Protein AF-A0A8J4DBQ2-F1 (afdb_monomer_lite)

Organism: NCBI:txid1737510

Sequence (144 aa):
MTRSYETGRLLKCLLTRQAIKTTLNYLSETNGELHYFLHNYWAENPMVMDGSTDADEWLVRLASTPWTKVQDPRRSSVVSAAAAAAVLNGEREVSPREVAERIMRLREHIAKEMTEDLSRIGSDNIDVLKRTLAKTFAETKLPE

Radius of gyration: 22.72 Å; chains: 1; bounding box: 56×44×64 Å

pLDDT: mean 83.6, std 15.28, range [46.91, 98.12]

InterPro domains:
  IPR038052 Chaperonin-like RbcX superfamily [G3DSA:1.10.1200.210] (3-142)
  IPR038052 Chaperonin-like RbcX superfamily [SSF158615] (5-136)

Foldseek 3Di:
DPPVLLVVQLLLLVLLVVLLVVLLVVCLQVPLQLNVVSVVLCVVVPADNPSPGGNVVSLVVQQPDDWDQGQDPVSGNDPDPVVVVCSVVSNDTDRSNVVSVSSVVSSVVVVVVVVVVVVCVVVVVVVVVVVVVVVVVVVPPDDD

Secondary structure (DSSP, 8-state):
--HHHHHHHHHHHHHHHHHHHHHHHHHHHH-HHHHHHHHHHHHHS---SSS---HHHHHHHHHTSPPEE---TTS----SHHHHHHHHTT--EE-HHHHHHHHHHHHHHHHHHHHHHHHTHHHHHHHHHHHHHHHHHHHT----

Structure (mmCIF, N/CA/C/O backbone):
data_AF-A0A8J4DBQ2-F1
#
_entry.id   AF-A0A8J4DBQ2-F1
#
loop_
_atom_site.group_PDB
_atom_site.id
_atom_site.type_symbol
_atom_site.label_atom_id
_atom_site.label_alt_id
_atom_site.label_comp_id
_atom_site.label_asym_id
_atom_site.label_entity_id
_atom_site.label_seq_id
_atom_site.pdbx_PDB_ins_code
_atom_site.Cartn_x
_atom_site.Cartn_y
_atom_site.Cartn_z
_atom_site.occupancy
_atom_site.B_iso_or_equiv
_atom_site.auth_seq_id
_atom_site.auth_comp_id
_atom_site.auth_asym_id
_atom_site.auth_atom_id
_atom_site.pdbx_PDB_model_num
ATOM 1 N N . MET A 1 1 ? -22.898 -13.768 4.327 1.00 46.91 1 MET A N 1
ATOM 2 C CA . MET A 1 1 ? -21.527 -14.300 4.502 1.00 46.91 1 MET A CA 1
ATOM 3 C C . MET A 1 1 ? -20.518 -13.387 3.781 1.00 46.91 1 MET A C 1
ATOM 5 O O . MET A 1 1 ? -19.759 -13.857 2.954 1.00 46.91 1 MET A O 1
ATOM 9 N N . THR A 1 2 ? -20.538 -12.067 4.044 1.00 55.47 2 THR A N 1
ATOM 10 C CA . THR A 1 2 ? -20.035 -11.056 3.074 1.00 55.47 2 THR A CA 1
ATOM 11 C C . THR A 1 2 ? -19.182 -9.917 3.666 1.00 55.47 2 THR A C 1
ATOM 13 O O . THR A 1 2 ? -18.246 -9.484 3.008 1.00 55.47 2 THR A O 1
ATOM 16 N N . ARG A 1 3 ? -19.400 -9.475 4.919 1.00 54.12 3 ARG A N 1
ATOM 17 C CA . ARG A 1 3 ? -18.660 -8.326 5.505 1.00 54.12 3 ARG A CA 1
ATOM 18 C C . ARG A 1 3 ? -17.160 -8.564 5.730 1.00 54.12 3 ARG A C 1
ATOM 20 O O . ARG A 1 3 ? -16.362 -7.673 5.488 1.00 54.12 3 ARG A O 1
ATOM 27 N N . SER A 1 4 ? -16.762 -9.761 6.171 1.00 61.81 4 SER A N 1
ATOM 28 C CA . SER A 1 4 ? -15.349 -10.058 6.473 1.00 61.81 4 SER A CA 1
ATOM 29 C C . SER A 1 4 ? -14.456 -10.030 5.223 1.00 61.81 4 SER A C 1
ATOM 31 O O . SER A 1 4 ? -13.292 -9.644 5.311 1.00 61.81 4 SER A O 1
ATOM 33 N N . TYR A 1 5 ? -15.013 -10.374 4.057 1.00 70.31 5 TYR A N 1
ATOM 34 C CA . TYR A 1 5 ? -14.280 -10.393 2.791 1.00 70.31 5 TYR A CA 1
ATOM 35 C C . TYR A 1 5 ? -14.049 -8.979 2.239 1.00 70.31 5 TYR A C 1
ATOM 37 O O . TYR A 1 5 ? -12.962 -8.663 1.760 1.00 70.31 5 TYR A O 1
ATOM 45 N N . GLU A 1 6 ? -15.047 -8.104 2.380 1.00 81.69 6 GLU A N 1
ATOM 46 C CA . GLU A 1 6 ? -14.966 -6.692 1.994 1.00 81.69 6 GLU A CA 1
ATOM 47 C C . GLU A 1 6 ? -13.962 -5.926 2.865 1.00 81.69 6 GLU A C 1
ATOM 49 O O . GLU A 1 6 ? -13.078 -5.246 2.343 1.00 81.69 6 GLU A O 1
ATOM 54 N N . THR A 1 7 ? -14.010 -6.118 4.190 1.00 86.56 7 THR A N 1
ATOM 55 C CA . THR A 1 7 ? -13.019 -5.538 5.110 1.00 86.56 7 THR A CA 1
ATOM 56 C C . THR A 1 7 ? -11.607 -6.024 4.794 1.00 86.56 7 THR A C 1
ATOM 58 O O . THR A 1 7 ? -10.685 -5.214 4.742 1.00 86.56 7 THR A O 1
ATOM 61 N N . GLY A 1 8 ? -11.422 -7.324 4.533 1.00 87.38 8 GLY A N 1
ATOM 62 C CA . GLY A 1 8 ? -10.116 -7.875 4.166 1.00 87.38 8 GLY A CA 1
ATOM 63 C C . GLY A 1 8 ? -9.559 -7.273 2.873 1.00 87.38 8 GLY A C 1
ATOM 64 O O . GLY A 1 8 ? -8.371 -6.958 2.797 1.00 87.38 8 GLY A O 1
ATOM 65 N N . ARG A 1 9 ? -10.416 -7.049 1.872 1.00 87.31 9 ARG A N 1
ATOM 66 C CA . ARG A 1 9 ? -10.027 -6.404 0.612 1.00 87.31 9 ARG A CA 1
ATOM 67 C C . ARG A 1 9 ? -9.631 -4.944 0.818 1.00 87.31 9 ARG A C 1
ATOM 69 O O . ARG A 1 9 ? -8.549 -4.548 0.391 1.00 87.31 9 ARG A O 1
ATOM 76 N N . LEU A 1 10 ? -10.448 -4.173 1.538 1.00 90.50 10 LEU A N 1
ATOM 77 C CA . LEU A 1 10 ? -10.131 -2.785 1.891 1.00 90.50 10 LEU A CA 1
ATOM 78 C C . LEU A 1 10 ? -8.808 -2.688 2.654 1.00 90.50 10 LEU A C 1
ATOM 80 O O . LEU A 1 10 ? -7.989 -1.820 2.358 1.00 90.50 10 LEU A O 1
ATOM 84 N N . LEU A 1 11 ? -8.561 -3.612 3.584 1.00 91.38 11 LEU A N 1
ATOM 85 C CA . LEU A 1 11 ? -7.322 -3.655 4.351 1.00 91.38 11 LEU A CA 1
ATOM 86 C C . LEU A 1 11 ? -6.104 -3.889 3.452 1.00 91.38 11 LEU A C 1
ATOM 88 O O . LEU A 1 11 ? -5.116 -3.162 3.549 1.00 91.38 11 LEU A O 1
ATOM 92 N N . LYS A 1 12 ? -6.184 -4.850 2.525 1.00 92.19 12 LYS A N 1
ATOM 93 C CA . LYS A 1 12 ? -5.122 -5.086 1.535 1.00 92.19 12 LYS A CA 1
ATOM 94 C C . LYS A 1 12 ? -4.865 -3.854 0.665 1.00 92.19 12 LYS A C 1
ATOM 96 O O . LYS A 1 12 ? -3.702 -3.538 0.403 1.00 92.19 12 LYS A O 1
ATOM 101 N N . CYS A 1 13 ? -5.912 -3.140 0.249 1.00 93.69 13 CYS A N 1
ATOM 102 C CA . CYS A 1 13 ? -5.775 -1.896 -0.509 1.00 93.69 13 CYS A CA 1
ATOM 103 C C . CYS A 1 13 ? -5.103 -0.790 0.315 1.00 93.69 13 CYS A C 1
ATOM 105 O O . CYS A 1 13 ? -4.181 -0.145 -0.186 1.00 93.69 13 CYS A O 1
ATOM 107 N N . LEU A 1 14 ? -5.494 -0.603 1.581 1.00 93.69 14 LEU A N 1
ATOM 108 C CA . LEU A 1 14 ? -4.863 0.366 2.488 1.00 93.69 14 LEU A CA 1
ATOM 109 C C . LEU A 1 14 ? -3.366 0.086 2.648 1.00 93.69 14 LEU A C 1
ATOM 111 O O . LEU A 1 14 ? -2.542 0.970 2.409 1.00 93.69 14 LEU A O 1
ATOM 115 N N . LEU A 1 15 ? -3.021 -1.156 2.991 1.00 95.50 15 LEU A N 1
ATOM 116 C CA . LEU A 1 15 ? -1.641 -1.593 3.200 1.00 95.50 15 LEU A CA 1
ATOM 117 C C . LEU A 1 15 ? -0.794 -1.424 1.939 1.00 95.50 15 LEU A C 1
ATOM 119 O O . LEU A 1 15 ? 0.317 -0.901 1.996 1.00 95.50 15 LEU A O 1
ATOM 123 N N . THR A 1 16 ? -1.331 -1.821 0.785 1.00 96.25 16 THR A N 1
ATOM 124 C CA . THR A 1 16 ? -0.615 -1.720 -0.491 1.00 96.25 16 THR A CA 1
ATOM 125 C C . THR A 1 16 ? -0.425 -0.259 -0.899 1.00 96.25 16 THR A C 1
ATOM 127 O O . THR A 1 16 ? 0.674 0.119 -1.293 1.00 96.25 16 THR A O 1
ATOM 130 N N . ARG A 1 17 ? -1.434 0.607 -0.725 1.00 95.31 17 ARG A N 1
ATOM 131 C CA . ARG A 1 17 ? -1.289 2.055 -0.967 1.00 95.31 17 ARG A CA 1
ATOM 132 C C . ARG A 1 17 ? -0.240 2.685 -0.061 1.00 95.31 17 ARG A C 1
ATOM 134 O O . ARG A 1 17 ? 0.540 3.510 -0.535 1.00 95.31 17 ARG A O 1
ATOM 141 N N . GLN A 1 18 ? -0.205 2.314 1.217 1.00 96.12 18 GLN A N 1
ATOM 142 C CA . GLN A 1 18 ? 0.812 2.820 2.135 1.00 96.12 18 GLN A CA 1
ATOM 143 C C . GLN A 1 18 ? 2.209 2.339 1.726 1.00 96.12 18 GLN A C 1
ATOM 145 O O . GLN A 1 18 ? 3.128 3.150 1.634 1.00 96.12 18 GLN A O 1
ATOM 150 N N . ALA A 1 19 ? 2.354 1.062 1.367 1.00 97.56 19 ALA A N 1
ATOM 151 C CA . ALA A 1 19 ? 3.607 0.511 0.862 1.00 97.56 19 ALA A CA 1
ATOM 152 C C . ALA A 1 19 ? 4.089 1.213 -0.419 1.00 97.56 19 ALA A C 1
ATOM 154 O O . ALA A 1 19 ? 5.280 1.498 -0.536 1.00 97.56 19 ALA A O 1
ATOM 155 N N . ILE A 1 20 ? 3.192 1.557 -1.353 1.00 96.25 20 ILE A N 1
ATOM 156 C CA . ILE A 1 20 ? 3.547 2.315 -2.565 1.00 96.25 20 ILE A CA 1
ATOM 157 C C . ILE A 1 20 ? 4.083 3.704 -2.196 1.00 96.25 20 ILE A C 1
ATOM 159 O O . ILE A 1 20 ? 5.129 4.100 -2.705 1.00 96.25 20 ILE A O 1
ATOM 163 N N . LYS A 1 21 ? 3.418 4.434 -1.290 1.00 95.75 21 LYS A N 1
ATOM 164 C CA . LYS A 1 21 ? 3.883 5.762 -0.841 1.00 95.75 21 LYS A CA 1
ATOM 165 C C . LYS A 1 21 ? 5.266 5.699 -0.202 1.00 95.75 21 LYS A C 1
ATOM 167 O O . LYS A 1 21 ? 6.136 6.488 -0.561 1.00 95.75 21 LYS A O 1
ATOM 172 N N . THR A 1 22 ? 5.476 4.747 0.704 1.00 96.00 22 THR A N 1
ATOM 173 C CA . THR A 1 22 ? 6.779 4.533 1.345 1.00 96.00 22 THR A CA 1
ATOM 174 C C . THR A 1 22 ? 7.844 4.176 0.309 1.00 96.00 22 THR A C 1
ATOM 176 O O . THR A 1 22 ? 8.942 4.729 0.339 1.00 96.00 22 THR A O 1
ATOM 179 N N . THR A 1 23 ? 7.505 3.314 -0.655 1.00 95.25 23 THR A N 1
ATOM 180 C CA . THR A 1 23 ? 8.397 2.952 -1.767 1.00 95.25 23 THR A CA 1
ATOM 181 C C . THR A 1 23 ? 8.776 4.181 -2.589 1.00 95.25 23 THR A C 1
ATOM 183 O O . THR A 1 23 ? 9.955 4.400 -2.841 1.00 95.25 23 THR A O 1
ATOM 186 N N . LEU A 1 24 ? 7.809 5.021 -2.968 1.00 93.88 24 LEU A N 1
ATOM 187 C CA . LEU A 1 24 ? 8.069 6.249 -3.722 1.00 93.88 24 LEU A CA 1
ATOM 188 C C . LEU A 1 24 ? 8.989 7.209 -2.971 1.00 93.88 24 LEU A C 1
ATOM 190 O O . LEU A 1 24 ? 9.907 7.740 -3.592 1.00 93.88 24 LEU A O 1
ATOM 194 N N . ASN A 1 25 ? 8.781 7.398 -1.667 1.00 93.44 25 ASN A N 1
ATOM 195 C CA . ASN A 1 25 ? 9.634 8.256 -0.843 1.00 93.44 25 ASN A CA 1
ATOM 196 C C . ASN A 1 25 ? 11.080 7.735 -0.772 1.00 93.44 25 ASN A C 1
ATOM 198 O O . ASN A 1 25 ? 12.035 8.488 -0.927 1.00 93.44 25 ASN A O 1
ATOM 202 N N . TYR A 1 26 ? 11.257 6.424 -0.607 1.00 91.12 26 TYR A N 1
ATOM 203 C CA . TYR A 1 26 ? 12.590 5.822 -0.623 1.00 91.12 26 TYR A CA 1
ATOM 204 C C . TYR A 1 26 ? 13.259 5.932 -2.003 1.00 91.12 26 TYR A C 1
ATOM 206 O O . TYR A 1 26 ? 14.448 6.238 -2.119 1.00 91.12 26 TYR A O 1
ATOM 214 N N . LEU A 1 27 ? 12.498 5.704 -3.077 1.00 88.31 27 LEU A N 1
ATOM 215 C CA . LEU A 1 27 ? 13.011 5.784 -4.442 1.00 88.31 27 LEU A CA 1
ATOM 216 C C . LEU A 1 27 ? 13.343 7.221 -4.858 1.00 88.31 27 LEU A C 1
ATOM 218 O O . LEU A 1 27 ? 14.267 7.395 -5.646 1.00 88.31 27 LEU A O 1
ATOM 222 N N . SER A 1 28 ? 12.671 8.251 -4.327 1.00 86.94 28 SER A N 1
ATOM 223 C CA . SER A 1 28 ? 13.031 9.640 -4.655 1.00 86.94 28 SER A CA 1
ATOM 224 C C . SER A 1 28 ? 14.453 10.008 -4.239 1.00 86.94 28 SER A C 1
ATOM 226 O O . SER A 1 28 ? 15.045 10.884 -4.861 1.00 86.94 28 SER A O 1
ATOM 228 N N . GLU A 1 29 ? 15.010 9.325 -3.238 1.00 83.25 29 GLU A N 1
ATOM 229 C CA . GLU A 1 29 ? 16.380 9.548 -2.767 1.00 83.25 29 GLU A CA 1
ATOM 230 C C . GLU A 1 29 ? 17.384 8.562 -3.380 1.00 83.25 29 GLU A C 1
ATOM 232 O O . GLU A 1 29 ? 18.549 8.901 -3.574 1.00 83.25 29 GLU A O 1
ATOM 237 N N . THR A 1 30 ? 16.949 7.339 -3.698 1.00 83.81 30 THR A N 1
ATOM 238 C CA . THR A 1 30 ? 17.858 6.241 -4.077 1.00 83.81 30 THR A CA 1
ATOM 239 C C . THR A 1 30 ? 17.865 5.905 -5.565 1.00 83.81 30 THR A C 1
ATOM 241 O O . THR A 1 30 ? 18.899 5.492 -6.091 1.00 83.81 30 THR A O 1
ATOM 244 N N . ASN A 1 31 ? 16.735 6.058 -6.259 1.00 83.00 31 ASN A N 1
ATOM 245 C CA . ASN A 1 31 ? 16.607 5.756 -7.682 1.00 83.00 31 ASN A CA 1
ATOM 246 C C . ASN A 1 31 ? 15.445 6.549 -8.308 1.00 83.00 31 ASN A C 1
ATOM 248 O O . ASN A 1 31 ? 14.289 6.111 -8.317 1.00 83.00 31 ASN A O 1
ATOM 252 N N . GLY A 1 32 ? 15.774 7.714 -8.870 1.00 82.38 32 GLY A N 1
ATOM 253 C CA . GLY A 1 32 ? 14.794 8.621 -9.463 1.00 82.38 32 GLY A CA 1
ATOM 254 C C . GLY A 1 32 ? 14.093 8.077 -10.715 1.00 82.38 32 GLY A C 1
ATOM 255 O O . GLY A 1 32 ? 12.961 8.477 -10.983 1.00 82.38 32 GLY A O 1
ATOM 256 N N . GLU A 1 33 ? 14.699 7.130 -11.438 1.00 83.62 33 GLU A N 1
ATOM 257 C CA . GLU A 1 33 ? 14.087 6.475 -12.605 1.00 83.62 33 GLU A CA 1
ATOM 258 C C . GLU A 1 33 ? 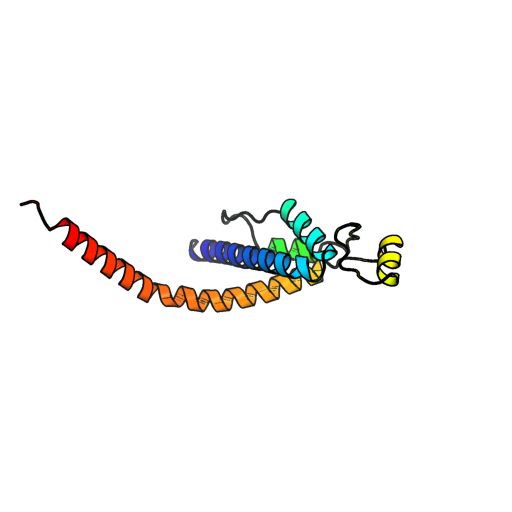12.973 5.512 -12.177 1.00 83.62 33 GLU A C 1
ATOM 260 O O . GLU A 1 33 ? 11.854 5.589 -12.688 1.00 83.62 33 GLU A O 1
ATOM 265 N N . LEU A 1 34 ? 13.243 4.656 -11.181 1.00 86.75 34 LEU A N 1
ATOM 266 C CA . LEU A 1 34 ? 12.226 3.781 -10.585 1.00 86.75 34 LEU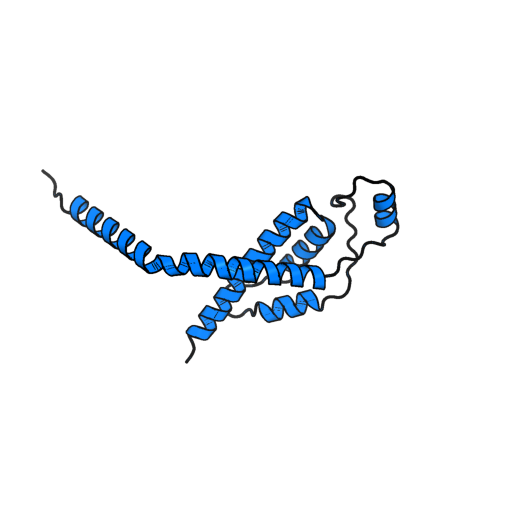 A CA 1
ATOM 267 C C . LEU A 1 34 ? 11.116 4.594 -9.915 1.00 86.75 34 LEU A C 1
ATOM 269 O O . LEU A 1 34 ? 9.943 4.233 -10.021 1.00 86.75 34 LEU A O 1
ATOM 273 N N . HIS A 1 35 ? 11.475 5.693 -9.244 1.00 89.31 35 HIS A N 1
ATOM 274 C CA . HIS A 1 35 ? 10.502 6.622 -8.674 1.00 89.31 35 HIS A CA 1
ATOM 275 C C . HIS A 1 35 ? 9.579 7.183 -9.759 1.00 89.31 35 HIS A C 1
ATOM 277 O O . HIS A 1 35 ? 8.361 7.129 -9.609 1.00 89.31 35 HIS A O 1
ATOM 283 N N . TYR A 1 36 ? 10.149 7.697 -10.852 1.00 87.56 36 TYR A N 1
ATOM 284 C CA . TYR A 1 36 ? 9.387 8.270 -11.958 1.00 87.56 36 TYR A CA 1
ATOM 285 C C . TYR A 1 36 ? 8.460 7.235 -12.604 1.00 87.56 36 TYR A C 1
ATOM 287 O O . TYR A 1 36 ? 7.271 7.503 -12.778 1.00 87.56 36 TYR A O 1
ATOM 295 N N . PHE A 1 37 ? 8.973 6.030 -12.877 1.00 91.19 37 PHE A N 1
ATOM 296 C CA . PHE A 1 37 ? 8.175 4.917 -13.390 1.00 91.19 37 PHE A CA 1
ATOM 297 C C . PHE A 1 37 ? 6.983 4.602 -12.482 1.00 91.19 37 PHE A C 1
ATOM 299 O O . PHE A 1 37 ? 5.840 4.628 -12.935 1.00 91.19 37 PHE A O 1
ATOM 306 N N . LEU A 1 38 ? 7.235 4.335 -11.196 1.00 93.31 38 LEU A N 1
ATOM 307 C CA . LEU A 1 38 ? 6.184 3.943 -10.257 1.00 93.31 38 LEU A CA 1
ATOM 308 C C . LEU A 1 38 ? 5.164 5.069 -10.050 1.00 93.31 38 LEU A C 1
ATOM 310 O O . LEU A 1 38 ? 3.968 4.801 -9.940 1.00 93.31 38 LEU A O 1
ATOM 314 N N . HIS A 1 39 ? 5.623 6.320 -10.007 1.00 92.75 39 HIS A N 1
ATOM 315 C CA . HIS A 1 39 ? 4.758 7.485 -9.856 1.00 92.75 39 HIS A CA 1
ATOM 316 C C . HIS A 1 39 ? 3.776 7.596 -11.027 1.00 92.75 39 HIS A C 1
ATOM 318 O O . HIS A 1 39 ? 2.570 7.719 -10.809 1.00 92.75 39 HIS A O 1
ATOM 324 N N . ASN A 1 40 ? 4.275 7.497 -12.262 1.00 92.19 40 ASN A N 1
ATOM 325 C CA . ASN A 1 40 ? 3.433 7.567 -13.455 1.00 92.19 40 ASN A CA 1
ATOM 326 C C . ASN A 1 40 ? 2.509 6.354 -13.563 1.00 92.19 40 ASN A C 1
ATOM 328 O O . ASN A 1 40 ? 1.313 6.520 -13.788 1.00 92.19 40 ASN A O 1
ATOM 332 N N . TYR A 1 41 ? 3.028 5.152 -13.300 1.00 94.12 41 TYR A N 1
ATOM 333 C CA . TYR A 1 41 ? 2.221 3.935 -13.305 1.00 94.12 41 TYR A CA 1
ATOM 334 C C . TYR A 1 41 ? 1.045 4.0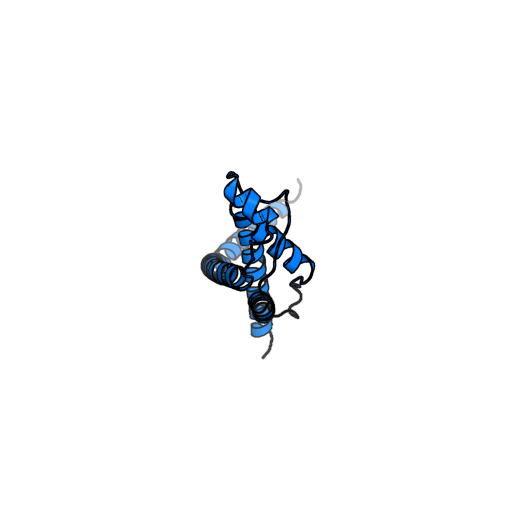33 -12.330 1.00 94.12 41 TYR A C 1
ATOM 336 O O . TYR A 1 41 ? -0.075 3.651 -12.669 1.00 94.12 41 TYR A O 1
ATOM 344 N N . TRP A 1 42 ? 1.271 4.565 -11.124 1.00 93.81 42 TRP A N 1
ATOM 345 C CA . TRP A 1 42 ? 0.205 4.756 -10.142 1.00 93.81 42 TRP A CA 1
ATOM 346 C C . TRP A 1 42 ? -0.791 5.843 -10.570 1.00 93.81 42 TRP A C 1
ATOM 348 O O . TRP A 1 42 ? -1.995 5.667 -10.384 1.00 93.81 42 TRP A O 1
ATOM 358 N N . ALA A 1 43 ? -0.329 6.938 -11.174 1.00 92.75 43 ALA A N 1
ATOM 359 C CA . ALA A 1 43 ? -1.224 7.969 -11.697 1.00 92.75 43 ALA A CA 1
ATOM 360 C C . ALA A 1 43 ? -2.161 7.424 -12.794 1.00 92.75 43 ALA A C 1
ATOM 362 O O . ALA A 1 43 ? -3.349 7.743 -12.798 1.00 92.75 43 ALA A O 1
ATOM 363 N N . GLU A 1 44 ? -1.645 6.570 -13.681 1.00 93.44 44 GLU A N 1
ATOM 364 C CA . GLU A 1 44 ? -2.410 5.930 -14.761 1.00 93.44 44 GLU A CA 1
ATOM 365 C C . GLU A 1 44 ? -3.300 4.781 -14.265 1.00 93.44 44 GLU A C 1
ATOM 367 O O . GLU A 1 44 ? -4.382 4.547 -14.800 1.00 93.44 44 GLU A O 1
ATOM 372 N N . ASN A 1 45 ? -2.866 4.074 -13.219 1.00 93.00 45 ASN A N 1
ATOM 373 C CA . ASN A 1 45 ? -3.559 2.923 -12.648 1.00 93.00 45 ASN A CA 1
ATOM 374 C C . ASN A 1 45 ? -3.868 3.173 -11.162 1.00 93.00 45 ASN A C 1
ATOM 376 O O . ASN A 1 45 ? -3.262 2.541 -10.288 1.00 93.00 45 ASN A O 1
ATOM 380 N N . PRO A 1 46 ? -4.796 4.085 -10.821 1.00 89.94 46 PRO A N 1
ATOM 381 C CA . PRO A 1 46 ? -5.098 4.388 -9.431 1.00 89.94 46 PRO A CA 1
ATOM 382 C C . PRO A 1 46 ? -5.801 3.212 -8.742 1.00 89.94 46 PRO A C 1
ATOM 384 O O . PRO A 1 46 ? -6.736 2.615 -9.267 1.00 89.94 46 PRO A O 1
ATOM 387 N N . MET A 1 47 ? -5.377 2.907 -7.515 1.00 88.31 47 MET A N 1
ATOM 388 C CA . MET A 1 47 ? -6.061 1.946 -6.649 1.00 88.31 47 MET A CA 1
ATOM 389 C C . MET A 1 47 ? -7.159 2.660 -5.851 1.00 88.31 47 MET A C 1
ATOM 391 O O . MET A 1 47 ? -6.845 3.433 -4.941 1.00 88.31 47 MET A O 1
ATOM 395 N N . VAL A 1 48 ? -8.432 2.436 -6.178 1.00 85.00 48 VAL A N 1
ATOM 396 C CA . VAL A 1 48 ? -9.576 3.095 -5.520 1.00 85.00 48 VAL A CA 1
ATOM 397 C C . VAL A 1 48 ? -9.905 2.398 -4.189 1.00 85.00 48 VAL A C 1
ATOM 399 O O . VAL A 1 48 ? -9.747 1.190 -4.053 1.00 85.00 48 VAL A O 1
ATOM 402 N N . MET A 1 49 ? -10.316 3.171 -3.175 1.00 81.94 49 MET A N 1
ATOM 403 C CA . MET A 1 49 ? -10.638 2.684 -1.818 1.00 81.94 49 MET A CA 1
ATOM 404 C C . MET A 1 49 ? -12.145 2.501 -1.605 1.00 81.94 49 MET A C 1
ATOM 406 O O . MET A 1 49 ? -12.691 2.905 -0.584 1.00 81.94 49 MET A O 1
ATOM 410 N N . ASP A 1 50 ? -12.827 1.934 -2.587 1.00 80.69 50 ASP A N 1
ATOM 411 C CA . ASP A 1 50 ? -14.277 1.704 -2.589 1.00 80.69 50 ASP A CA 1
ATOM 412 C C . ASP A 1 50 ? -14.646 0.224 -2.373 1.00 80.69 50 ASP A C 1
ATOM 414 O O . ASP A 1 50 ? -15.818 -0.133 -2.392 1.00 80.69 50 ASP A O 1
ATOM 418 N N . GLY A 1 51 ? -13.648 -0.650 -2.198 1.00 71.75 51 GLY A N 1
ATOM 419 C CA . GLY A 1 51 ? -13.834 -2.099 -2.067 1.00 71.75 51 GLY A CA 1
ATOM 420 C C . GLY A 1 51 ? -14.045 -2.830 -3.400 1.00 71.75 51 GLY A C 1
ATOM 421 O O . GLY A 1 51 ? -14.073 -4.065 -3.416 1.00 71.75 51 GLY A O 1
ATOM 422 N N . SER A 1 52 ? -14.134 -2.110 -4.524 1.00 77.00 52 SER A N 1
ATOM 423 C CA . SER A 1 52 ? -14.232 -2.709 -5.860 1.00 77.00 52 SER A CA 1
ATOM 424 C C . SER A 1 52 ? -12.868 -3.176 -6.373 1.00 77.00 52 SER A C 1
ATOM 426 O O . SER A 1 52 ? -12.778 -4.189 -7.064 1.00 77.00 52 SER A O 1
ATOM 428 N N . THR A 1 53 ? -11.801 -2.477 -5.978 1.00 80.62 53 THR A N 1
ATOM 429 C CA . THR A 1 53 ? -10.435 -2.749 -6.438 1.00 80.62 53 THR A CA 1
ATOM 430 C C . THR A 1 53 ? -9.793 -3.912 -5.678 1.00 80.62 53 THR A C 1
ATOM 432 O O . THR A 1 53 ? -9.832 -3.957 -4.448 1.00 80.62 53 THR A O 1
ATOM 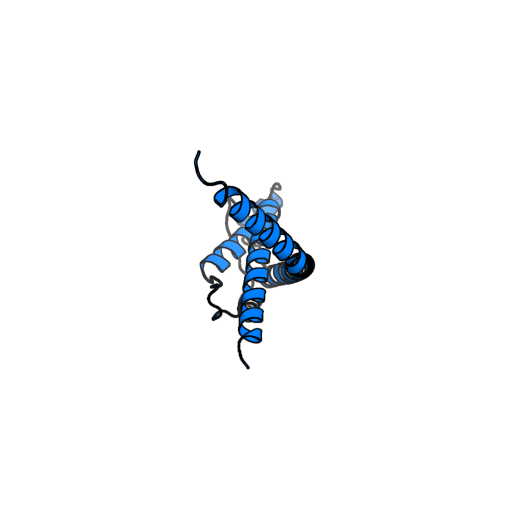435 N N . ASP A 1 54 ? -9.141 -4.826 -6.400 1.00 89.44 54 ASP A N 1
ATOM 436 C CA . ASP A 1 54 ? -8.291 -5.866 -5.818 1.00 89.44 54 ASP A CA 1
ATOM 437 C C . ASP A 1 54 ? -6.811 -5.444 -5.861 1.00 89.44 54 ASP A C 1
ATOM 439 O O . ASP A 1 54 ? -6.217 -5.233 -6.923 1.00 89.44 54 ASP A O 1
ATOM 443 N N . ALA A 1 55 ? -6.207 -5.290 -4.680 1.00 93.00 55 ALA A N 1
ATOM 444 C CA . ALA A 1 55 ? -4.806 -4.901 -4.547 1.00 93.00 55 ALA A CA 1
ATOM 445 C C . ALA A 1 55 ? -3.836 -5.970 -5.072 1.00 93.00 55 ALA A C 1
ATOM 447 O O . ALA A 1 55 ? -2.767 -5.621 -5.579 1.00 93.00 55 ALA A O 1
ATOM 448 N N . ASP A 1 56 ? -4.188 -7.252 -4.959 1.00 94.75 56 ASP A N 1
ATOM 449 C CA . ASP A 1 56 ? -3.341 -8.341 -5.442 1.00 94.75 56 ASP A CA 1
ATOM 450 C C . ASP A 1 56 ? -3.341 -8.358 -6.978 1.00 94.75 56 ASP A C 1
ATOM 452 O O . ASP A 1 56 ? -2.278 -8.449 -7.591 1.00 94.75 56 ASP A O 1
ATOM 456 N N . GLU A 1 57 ? -4.499 -8.145 -7.609 1.00 94.31 57 GLU A N 1
ATOM 457 C CA . GLU A 1 57 ? -4.601 -8.004 -9.068 1.00 94.31 57 GLU A CA 1
ATOM 458 C C . GLU A 1 57 ? -3.825 -6.782 -9.584 1.00 94.31 57 GLU A C 1
ATOM 460 O O . GLU A 1 57 ? -3.140 -6.852 -10.608 1.00 94.31 57 GLU A O 1
ATOM 465 N N . TRP A 1 58 ? -3.867 -5.660 -8.861 1.00 95.06 58 TRP A N 1
ATOM 466 C CA . TRP A 1 58 ? -3.059 -4.485 -9.195 1.00 95.06 58 TRP A CA 1
ATOM 467 C C . TRP A 1 58 ? -1.555 -4.797 -9.183 1.00 95.06 58 TRP A C 1
ATOM 469 O O . TRP A 1 58 ? -0.843 -4.426 -10.115 1.00 95.06 58 TRP A O 1
ATOM 479 N N . LEU A 1 59 ? -1.072 -5.529 -8.174 1.00 96.56 59 LEU A N 1
ATOM 480 C CA . LEU A 1 59 ? 0.334 -5.937 -8.091 1.00 96.56 59 LEU A CA 1
ATOM 481 C C . LEU A 1 59 ? 0.721 -6.934 -9.184 1.00 96.56 59 LEU A C 1
ATOM 483 O O . LEU A 1 59 ? 1.826 -6.840 -9.715 1.00 96.56 59 LEU A O 1
ATOM 487 N N . VAL A 1 60 ? -0.177 -7.852 -9.553 1.00 96.62 60 VAL A N 1
ATOM 488 C CA . VAL A 1 60 ? 0.034 -8.761 -10.689 1.00 96.62 60 VAL A CA 1
ATOM 489 C C . VAL A 1 60 ? 0.194 -7.966 -11.984 1.00 96.62 60 VAL A C 1
ATOM 491 O O . VAL A 1 60 ? 1.132 -8.230 -12.738 1.00 96.62 60 VAL A O 1
ATOM 494 N N . ARG A 1 61 ? -0.655 -6.960 -12.230 1.00 96.25 61 ARG A N 1
ATOM 495 C CA . ARG A 1 61 ? -0.533 -6.081 -13.407 1.00 96.25 61 ARG A CA 1
ATOM 496 C C . ARG A 1 61 ? 0.782 -5.300 -13.409 1.00 96.25 61 ARG A C 1
ATOM 498 O O . ARG A 1 61 ? 1.453 -5.262 -14.441 1.00 96.25 61 ARG A O 1
ATOM 505 N N . LEU A 1 62 ? 1.194 -4.754 -12.264 1.00 95.50 62 LEU A N 1
ATOM 506 C CA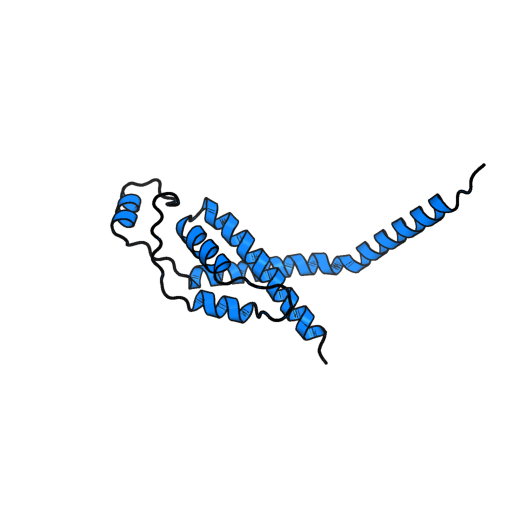 . LEU A 1 62 ? 2.488 -4.079 -12.132 1.00 95.50 62 LEU A CA 1
ATOM 507 C C . LEU A 1 62 ? 3.644 -5.041 -12.445 1.00 95.50 62 LEU A C 1
ATOM 509 O O . LEU A 1 62 ? 4.466 -4.754 -13.308 1.00 95.50 62 LEU A O 1
ATOM 513 N N . ALA A 1 63 ? 3.684 -6.211 -11.803 1.00 95.31 63 ALA A N 1
ATOM 514 C CA . ALA A 1 63 ? 4.766 -7.187 -11.956 1.00 95.31 63 ALA A CA 1
ATOM 515 C C . ALA A 1 63 ? 4.837 -7.834 -13.351 1.00 95.31 63 ALA A C 1
ATOM 517 O O . ALA A 1 63 ? 5.887 -8.355 -13.738 1.00 95.31 63 ALA A O 1
ATOM 518 N N . SER A 1 64 ? 3.719 -7.826 -14.080 1.00 94.94 64 SER A N 1
ATOM 519 C CA . SER A 1 64 ? 3.606 -8.341 -15.450 1.00 94.94 64 SER A CA 1
ATOM 520 C C . SER A 1 64 ? 3.926 -7.289 -16.511 1.00 94.94 64 SER A C 1
ATOM 522 O O . SER A 1 64 ? 3.982 -7.619 -17.695 1.00 94.94 64 SER A O 1
ATOM 524 N N . THR A 1 65 ? 4.133 -6.031 -16.112 1.00 92.81 65 THR A N 1
ATOM 525 C CA . THR A 1 65 ? 4.532 -4.975 -17.043 1.00 92.81 65 THR A CA 1
ATOM 526 C C . THR A 1 65 ? 5.931 -5.295 -17.593 1.00 92.81 65 THR A C 1
ATOM 528 O O . THR A 1 65 ? 6.822 -5.646 -16.811 1.00 92.81 65 THR A O 1
ATOM 531 N N . PRO A 1 66 ? 6.147 -5.210 -18.920 1.00 89.38 66 PRO A N 1
ATOM 532 C CA . PRO A 1 66 ? 7.461 -5.422 -19.512 1.00 89.38 66 PRO A CA 1
ATOM 533 C C . PRO A 1 66 ? 8.507 -4.441 -18.979 1.00 89.38 66 PRO A C 1
ATOM 535 O O . PRO A 1 66 ? 8.189 -3.369 -18.458 1.00 89.38 66 PRO A O 1
ATOM 538 N N . TRP A 1 67 ? 9.774 -4.796 -19.171 1.00 85.50 67 TRP A N 1
ATOM 539 C CA . TRP A 1 67 ? 10.891 -3.894 -18.921 1.00 85.50 67 TRP A CA 1
ATOM 540 C C . TRP A 1 67 ? 10.653 -2.566 -19.633 1.00 85.50 67 TRP A C 1
ATOM 542 O O . TRP A 1 67 ? 10.339 -2.530 -20.824 1.00 85.50 67 TRP A O 1
ATOM 552 N N . THR A 1 68 ? 10.739 -1.481 -18.872 1.00 80.06 68 THR A N 1
ATOM 553 C CA . THR A 1 68 ? 10.388 -0.148 -19.359 1.00 80.06 68 THR A CA 1
ATOM 554 C C . THR A 1 68 ? 11.623 0.730 -19.328 1.00 80.06 68 THR A C 1
ATOM 556 O O . THR A 1 68 ? 12.324 0.801 -18.321 1.00 80.06 68 THR A O 1
ATOM 559 N N . LYS A 1 69 ? 11.894 1.417 -20.435 1.00 77.94 69 LYS A N 1
ATOM 560 C CA . LYS A 1 69 ? 12.967 2.408 -20.501 1.00 77.94 69 LYS A CA 1
ATOM 561 C C . LYS A 1 69 ? 12.437 3.740 -19.997 1.00 77.94 69 LYS A C 1
ATOM 563 O O . LYS A 1 69 ? 11.439 4.241 -20.509 1.00 77.94 69 LYS A O 1
ATOM 568 N N . VAL A 1 70 ? 13.107 4.308 -19.001 1.00 71.31 70 VAL A N 1
ATOM 569 C CA . VAL A 1 70 ? 12.775 5.628 -18.460 1.00 71.31 70 VAL A CA 1
ATOM 570 C C . VAL A 1 70 ? 13.887 6.588 -18.842 1.00 71.31 70 VAL A C 1
ATOM 572 O O . VAL A 1 70 ? 15.017 6.448 -18.389 1.00 71.31 70 VAL A O 1
ATOM 575 N N . GLN A 1 71 ? 13.567 7.574 -19.677 1.00 64.31 71 GLN A N 1
ATOM 576 C CA . GLN A 1 71 ? 14.476 8.671 -19.996 1.00 64.31 71 GLN A CA 1
ATOM 577 C C . GLN A 1 71 ? 13.964 9.952 -19.339 1.00 64.31 71 GLN A C 1
ATOM 579 O O . GLN A 1 71 ? 13.132 10.657 -19.904 1.00 64.31 71 GLN A O 1
ATOM 584 N N . ASP A 1 72 ? 14.472 10.262 -18.145 1.00 63.81 72 ASP A N 1
ATOM 585 C CA . ASP A 1 72 ? 14.343 11.598 -17.555 1.00 63.81 72 ASP A CA 1
ATOM 586 C C . ASP A 1 72 ? 15.735 12.134 -17.165 1.00 63.81 72 ASP A C 1
ATOM 588 O O . ASP A 1 72 ? 16.284 11.753 -16.124 1.00 63.81 72 ASP A O 1
ATOM 592 N N . PRO A 1 73 ? 16.312 13.048 -17.969 1.00 55.28 73 PRO A N 1
ATOM 593 C CA . PRO A 1 73 ? 17.605 13.669 -17.689 1.00 55.28 73 PRO A CA 1
ATOM 594 C C . PRO A 1 73 ? 17.672 14.413 -16.346 1.00 55.28 73 PRO A C 1
ATOM 596 O O . PRO A 1 73 ? 18.767 14.639 -15.836 1.00 55.28 73 PRO A O 1
ATOM 599 N N . ARG A 1 74 ? 16.530 14.815 -15.765 1.00 58.62 74 ARG A N 1
ATOM 600 C CA . ARG A 1 74 ? 16.458 15.636 -14.541 1.00 58.62 74 ARG A CA 1
ATOM 601 C C . ARG A 1 74 ? 16.296 14.822 -13.259 1.00 58.62 74 ARG A C 1
ATOM 603 O O . ARG A 1 74 ? 16.447 15.378 -12.175 1.00 58.62 74 ARG A O 1
ATOM 610 N N . ARG A 1 75 ? 15.976 13.529 -13.366 1.00 58.81 75 ARG A N 1
ATOM 611 C CA . ARG A 1 75 ? 15.786 12.609 -12.225 1.00 58.81 75 ARG A CA 1
ATOM 612 C C . ARG A 1 75 ? 16.824 11.492 -12.171 1.00 58.81 75 ARG A C 1
ATOM 614 O O . ARG A 1 75 ? 16.708 10.576 -11.361 1.00 58.81 75 ARG A O 1
ATOM 621 N N . SER A 1 76 ? 17.853 11.585 -13.005 1.00 54.38 76 SER A N 1
ATOM 622 C CA . SER A 1 76 ? 19.004 10.695 -12.951 1.00 54.38 76 SER A CA 1
ATOM 623 C C . SER A 1 76 ? 19.721 10.867 -11.609 1.00 54.38 76 SER A C 1
ATOM 625 O O . SER A 1 76 ? 20.250 11.935 -11.311 1.00 54.38 76 SER A O 1
ATOM 627 N N . SER A 1 77 ? 19.753 9.817 -10.784 1.00 53.50 77 SER A N 1
ATOM 628 C CA . SER A 1 77 ? 20.450 9.809 -9.485 1.00 53.50 77 SER A CA 1
ATOM 629 C C . SER A 1 77 ? 21.977 9.697 -9.634 1.00 53.50 77 SER A C 1
ATOM 631 O O . SER A 1 77 ? 22.668 9.166 -8.763 1.00 53.50 77 SER A O 1
ATOM 633 N N . VAL A 1 78 ? 22.518 10.103 -10.782 1.00 53.12 78 VAL A N 1
ATOM 634 C CA . VAL A 1 78 ? 23.860 9.737 -11.217 1.00 53.12 78 VAL A CA 1
ATOM 635 C C . VAL A 1 78 ? 24.831 10.895 -11.030 1.00 53.12 78 VAL A C 1
ATOM 637 O O . VAL A 1 78 ? 24.704 11.944 -11.651 1.00 53.12 78 VAL A O 1
ATOM 640 N N . VAL A 1 79 ? 25.871 10.644 -10.235 1.00 51.69 79 VAL A N 1
ATOM 641 C CA . VAL A 1 79 ? 27.004 11.560 -10.018 1.00 51.69 79 VAL A CA 1
ATOM 642 C C . VAL A 1 79 ? 28.170 11.273 -10.987 1.00 51.69 79 VAL A C 1
ATOM 644 O O . VAL A 1 79 ? 29.072 12.092 -11.126 1.00 51.69 79 VAL A O 1
ATOM 647 N N . SER A 1 80 ? 28.178 10.128 -11.692 1.00 57.12 80 SER A N 1
ATOM 648 C CA . SER A 1 80 ? 29.312 9.705 -12.534 1.00 57.12 80 SER A CA 1
ATOM 649 C C . SER A 1 80 ? 29.076 9.865 -14.043 1.00 57.12 80 SER A C 1
ATOM 651 O O . SER A 1 80 ? 28.020 9.528 -14.581 1.00 57.12 80 SER A O 1
ATOM 653 N N . ALA A 1 81 ? 30.114 10.316 -14.756 1.00 59.84 81 ALA A N 1
ATOM 654 C CA . ALA A 1 81 ? 30.087 10.520 -16.207 1.00 59.84 81 ALA A CA 1
ATOM 655 C C . ALA A 1 81 ? 29.755 9.240 -17.003 1.00 59.84 81 ALA A C 1
ATOM 657 O O . ALA A 1 81 ? 29.108 9.312 -18.044 1.00 59.84 81 ALA A O 1
ATOM 658 N N . ALA A 1 82 ? 30.134 8.062 -16.493 1.00 56.09 82 ALA A N 1
ATOM 659 C CA . ALA A 1 82 ? 29.846 6.777 -17.133 1.00 56.09 82 ALA A CA 1
ATOM 660 C C . ALA A 1 82 ? 28.349 6.430 -17.116 1.00 56.09 82 ALA A C 1
ATOM 662 O O . ALA A 1 82 ? 27.810 5.949 -18.108 1.00 56.09 82 ALA A O 1
ATOM 663 N N . ALA A 1 83 ? 27.651 6.713 -16.015 1.00 55.91 83 ALA A N 1
ATOM 664 C CA . ALA A 1 83 ? 26.218 6.460 -15.947 1.00 55.91 83 ALA A CA 1
ATOM 665 C C . ALA A 1 83 ? 25.398 7.581 -16.623 1.00 55.91 83 ALA A C 1
ATOM 667 O O . ALA A 1 83 ? 24.328 7.296 -17.150 1.00 55.91 83 ALA A O 1
ATOM 668 N N . ALA A 1 84 ? 25.928 8.807 -16.741 1.00 59.38 84 ALA A N 1
ATOM 669 C CA . ALA A 1 84 ? 25.366 9.823 -17.639 1.00 59.38 84 ALA A CA 1
ATOM 670 C C . ALA A 1 84 ? 25.459 9.395 -19.120 1.00 59.38 84 ALA A C 1
ATOM 672 O O . ALA A 1 84 ? 24.516 9.603 -19.882 1.00 59.38 84 ALA A O 1
ATOM 673 N N . ALA A 1 85 ? 26.554 8.732 -19.513 1.00 60.12 85 ALA A N 1
ATOM 674 C CA . ALA A 1 85 ? 26.701 8.146 -20.845 1.00 60.12 85 ALA A CA 1
ATOM 675 C C . ALA A 1 85 ? 25.737 6.964 -21.081 1.00 60.12 85 ALA A C 1
ATOM 677 O O . ALA A 1 85 ? 25.135 6.881 -22.146 1.00 60.12 85 ALA A O 1
ATOM 678 N N . ALA A 1 86 ? 25.504 6.105 -20.080 1.00 57.59 86 ALA A N 1
ATOM 679 C CA . ALA A 1 86 ? 24.514 5.021 -20.167 1.00 57.59 86 ALA A CA 1
ATOM 680 C C . ALA A 1 86 ? 23.063 5.535 -20.303 1.00 57.59 86 ALA A C 1
ATOM 682 O O . ALA A 1 86 ? 22.250 4.939 -21.014 1.00 57.59 86 ALA A O 1
ATOM 683 N N . VAL A 1 87 ? 22.741 6.673 -19.669 1.00 56.16 87 VAL A N 1
ATOM 684 C CA . VAL A 1 87 ? 21.467 7.389 -19.876 1.00 56.16 87 VAL A CA 1
ATOM 685 C C . VAL A 1 87 ? 21.363 7.895 -21.318 1.00 56.16 87 VAL A C 1
ATOM 687 O O . VAL A 1 87 ? 20.327 7.701 -21.955 1.00 56.16 87 VAL A O 1
ATOM 690 N N . LEU A 1 88 ? 22.442 8.476 -21.857 1.00 56.06 88 LEU A N 1
ATOM 691 C CA . LEU A 1 88 ? 22.515 8.923 -23.254 1.00 56.06 88 LEU A CA 1
ATOM 692 C C . LEU A 1 88 ? 22.385 7.767 -24.262 1.00 56.06 88 LEU A C 1
ATOM 694 O O . LEU A 1 88 ? 21.803 7.957 -25.327 1.00 56.06 88 LEU A O 1
ATOM 698 N N . ASN A 1 89 ? 22.864 6.573 -23.909 1.00 60.00 89 ASN A N 1
ATOM 699 C CA . ASN A 1 89 ? 22.776 5.368 -24.738 1.00 60.00 89 ASN A CA 1
ATOM 700 C C . ASN A 1 89 ? 21.427 4.625 -24.615 1.00 60.00 89 ASN A C 1
ATOM 702 O O . ASN A 1 89 ? 21.187 3.665 -25.346 1.00 60.00 89 ASN A O 1
ATOM 706 N N . GLY A 1 90 ? 20.518 5.050 -23.724 1.00 55.16 90 GLY A N 1
ATOM 707 C CA . GLY A 1 90 ? 19.197 4.424 -23.559 1.00 55.16 90 GLY A CA 1
ATOM 708 C C . GLY A 1 90 ? 19.236 3.013 -22.955 1.00 55.16 90 GLY A C 1
ATOM 709 O O . GLY A 1 90 ? 18.381 2.177 -23.275 1.00 55.16 90 GLY A O 1
ATOM 710 N N . GLU A 1 91 ? 20.235 2.744 -22.112 1.00 57.00 91 GLU A N 1
ATOM 711 C CA . GLU A 1 91 ? 20.565 1.405 -21.599 1.00 57.00 91 GLU A CA 1
ATOM 712 C C . GLU A 1 91 ? 19.988 1.099 -20.210 1.00 57.00 91 GLU A C 1
ATOM 714 O O . GLU A 1 91 ? 20.096 -0.034 -19.745 1.00 57.00 91 GLU A O 1
ATOM 719 N N . ARG A 1 92 ? 19.359 2.067 -19.527 1.00 63.88 92 ARG A N 1
ATOM 720 C CA . ARG A 1 92 ? 18.725 1.793 -18.233 1.00 63.88 92 ARG A CA 1
ATOM 721 C C . ARG A 1 92 ? 17.276 1.357 -18.389 1.00 63.88 92 ARG A C 1
ATOM 723 O O . ARG A 1 92 ? 16.394 2.124 -18.776 1.00 63.88 92 ARG A O 1
ATOM 730 N N . GLU A 1 93 ? 17.059 0.091 -18.066 1.00 74.38 93 GLU A N 1
ATOM 731 C CA . GLU A 1 93 ? 15.750 -0.535 -18.019 1.00 74.38 93 GLU A CA 1
ATOM 732 C C . GLU A 1 93 ? 15.286 -0.639 -16.567 1.00 74.38 93 GLU A C 1
ATOM 734 O O . GLU A 1 93 ? 16.007 -1.101 -15.681 1.00 74.38 93 GLU A O 1
ATOM 739 N N . VAL A 1 94 ? 14.057 -0.203 -16.323 1.00 83.12 94 VAL A N 1
ATOM 740 C CA . VAL A 1 94 ? 13.354 -0.396 -15.062 1.00 83.12 94 VAL A CA 1
ATOM 741 C C . VAL A 1 94 ? 12.660 -1.752 -15.107 1.00 83.12 94 VAL A C 1
ATOM 743 O O . VAL A 1 94 ? 11.947 -2.047 -16.067 1.00 83.12 94 VAL A O 1
ATOM 746 N N . SER A 1 95 ? 12.840 -2.549 -14.050 1.00 88.88 95 SER A N 1
ATOM 747 C CA . SER A 1 95 ? 12.102 -3.794 -13.818 1.00 88.88 95 SER A CA 1
ATOM 748 C C . SER A 1 95 ? 10.859 -3.527 -12.959 1.00 88.88 95 SER A C 1
ATOM 750 O O . SER A 1 95 ? 10.984 -3.329 -11.745 1.00 88.88 95 SER A O 1
ATOM 752 N N . PRO A 1 96 ? 9.637 -3.569 -13.524 1.00 92.12 96 PRO A N 1
ATOM 753 C CA . PRO A 1 96 ? 8.411 -3.393 -12.742 1.00 92.12 96 PRO A CA 1
ATOM 754 C C . PRO A 1 96 ? 8.209 -4.506 -11.708 1.00 92.12 96 PRO A C 1
ATOM 756 O O . PRO A 1 96 ? 7.628 -4.285 -10.644 1.00 92.12 96 PRO A O 1
ATOM 759 N N . ARG A 1 97 ? 8.748 -5.700 -11.987 1.00 93.50 97 ARG A N 1
ATOM 760 C CA . ARG A 1 97 ? 8.734 -6.839 -11.065 1.00 93.50 97 ARG A CA 1
ATOM 761 C C . ARG A 1 97 ? 9.516 -6.548 -9.790 1.00 93.50 97 ARG A C 1
ATOM 763 O O . ARG A 1 97 ? 9.013 -6.825 -8.706 1.00 93.50 97 ARG A O 1
ATOM 770 N N . GLU A 1 98 ? 10.695 -5.941 -9.904 1.00 90.88 98 GLU A N 1
ATOM 771 C CA . GLU A 1 98 ? 11.488 -5.562 -8.730 1.00 90.88 98 GLU A CA 1
ATOM 772 C C . GLU A 1 98 ? 10.726 -4.559 -7.848 1.00 90.88 98 GLU A C 1
ATOM 774 O O . GLU A 1 98 ? 10.705 -4.676 -6.621 1.00 90.88 98 GLU A O 1
ATOM 779 N N . VAL A 1 99 ? 10.037 -3.598 -8.470 1.00 92.62 99 VAL A N 1
ATOM 780 C CA . VAL A 1 99 ? 9.196 -2.627 -7.756 1.00 92.62 99 VAL A CA 1
ATOM 781 C C . VAL A 1 99 ? 8.043 -3.327 -7.035 1.00 92.62 99 VAL A C 1
ATOM 783 O O . VAL A 1 99 ? 7.813 -3.069 -5.851 1.00 92.62 99 VAL A O 1
ATOM 786 N N . ALA A 1 100 ? 7.349 -4.246 -7.710 1.00 96.25 100 ALA A N 1
ATOM 787 C CA . ALA A 1 100 ? 6.269 -5.022 -7.109 1.00 96.25 100 ALA A CA 1
ATOM 788 C C . ALA A 1 100 ? 6.756 -5.854 -5.910 1.00 96.25 100 ALA A C 1
ATOM 790 O O . ALA A 1 100 ? 6.104 -5.865 -4.866 1.00 96.25 100 ALA A O 1
ATOM 791 N N . GLU A 1 101 ? 7.922 -6.497 -6.009 1.00 96.06 101 GLU A N 1
ATOM 792 C CA . GLU A 1 101 ? 8.526 -7.249 -4.902 1.00 96.06 101 GLU A CA 1
ATOM 793 C C . GLU A 1 101 ? 8.851 -6.362 -3.697 1.00 96.06 101 GLU A C 1
ATOM 795 O O . GLU A 1 101 ? 8.564 -6.740 -2.557 1.00 96.06 101 GLU A O 1
ATOM 800 N N . ARG A 1 102 ? 9.395 -5.161 -3.926 1.00 95.50 102 ARG A N 1
ATOM 801 C CA . ARG A 1 102 ? 9.652 -4.182 -2.857 1.00 95.50 102 ARG A CA 1
ATOM 802 C C . ARG A 1 102 ? 8.356 -3.760 -2.163 1.00 95.50 102 ARG A C 1
ATOM 804 O O . ARG A 1 102 ? 8.299 -3.769 -0.932 1.00 95.50 102 ARG A O 1
ATOM 811 N N . ILE A 1 103 ? 7.301 -3.477 -2.931 1.00 97.50 103 ILE A N 1
ATOM 812 C CA . ILE A 1 103 ? 5.974 -3.149 -2.387 1.00 97.50 103 ILE A CA 1
ATOM 813 C C . ILE A 1 103 ? 5.414 -4.327 -1.579 1.00 97.50 103 ILE A C 1
ATOM 815 O O . ILE A 1 103 ? 4.872 -4.118 -0.495 1.00 97.50 103 ILE A O 1
ATOM 819 N N . MET A 1 104 ? 5.572 -5.566 -2.057 1.00 98.12 104 MET A N 1
ATOM 820 C CA . MET A 1 104 ? 5.107 -6.764 -1.349 1.00 98.12 104 MET A CA 1
ATOM 821 C C . MET A 1 104 ? 5.815 -6.979 -0.005 1.00 98.12 104 MET A C 1
ATOM 823 O O . MET A 1 104 ? 5.158 -7.334 0.973 1.00 98.12 104 MET A O 1
ATOM 827 N N . ARG A 1 105 ? 7.124 -6.717 0.080 1.00 97.75 105 ARG A N 1
ATOM 828 C CA . ARG A 1 105 ? 7.862 -6.787 1.354 1.00 97.75 105 ARG A CA 1
ATOM 829 C C . ARG A 1 105 ? 7.422 -5.689 2.321 1.00 97.75 105 ARG A C 1
ATOM 831 O O . ARG A 1 105 ? 7.180 -5.958 3.494 1.00 97.75 105 ARG A O 1
ATOM 838 N N . LEU A 1 106 ? 7.270 -4.458 1.828 1.00 97.19 106 LEU A N 1
ATOM 839 C CA . LEU A 1 106 ? 6.834 -3.331 2.656 1.00 97.19 106 LEU A CA 1
ATOM 840 C C . LEU A 1 106 ? 5.398 -3.502 3.154 1.00 97.19 106 LEU A C 1
ATOM 842 O O . LEU A 1 106 ? 5.143 -3.258 4.329 1.00 97.19 106 LEU A O 1
ATOM 846 N N . ARG A 1 107 ? 4.463 -3.966 2.314 1.00 96.75 107 ARG A N 1
ATOM 847 C CA . ARG A 1 107 ? 3.077 -4.195 2.759 1.00 96.75 107 ARG A CA 1
ATOM 848 C C . ARG A 1 107 ? 2.989 -5.290 3.824 1.00 96.75 107 ARG A C 1
ATOM 850 O O . ARG A 1 107 ? 2.143 -5.185 4.702 1.00 96.75 107 ARG A O 1
ATOM 857 N N . GLU A 1 108 ? 3.851 -6.311 3.772 1.00 97.50 108 GLU A N 1
ATOM 858 C CA . GLU A 1 108 ? 3.934 -7.334 4.823 1.00 97.50 108 GLU A CA 1
ATOM 859 C C . GLU A 1 108 ? 4.435 -6.732 6.141 1.00 97.50 108 GLU A C 1
ATOM 861 O O . GLU A 1 108 ? 3.868 -6.999 7.199 1.00 97.50 108 GLU A O 1
ATOM 866 N N . HIS A 1 109 ? 5.473 -5.896 6.082 1.00 96.94 109 HIS A N 1
ATOM 867 C CA . HIS A 1 109 ? 5.999 -5.214 7.261 1.00 96.94 109 HIS A CA 1
ATOM 868 C C . HIS A 1 109 ? 4.952 -4.293 7.906 1.00 96.94 109 HIS A C 1
ATOM 870 O O . HIS A 1 109 ? 4.674 -4.438 9.093 1.00 96.94 109 HIS A O 1
ATOM 876 N N . ILE A 1 110 ? 4.288 -3.448 7.111 1.00 96.44 110 ILE A N 1
ATOM 877 C CA . ILE A 1 110 ? 3.224 -2.548 7.590 1.00 96.44 110 ILE A CA 1
ATOM 878 C C . ILE A 1 110 ? 2.051 -3.350 8.174 1.00 96.44 110 ILE A C 1
ATOM 880 O O . ILE A 1 110 ? 1.457 -2.947 9.169 1.00 96.44 110 ILE A O 1
ATOM 884 N N . ALA A 1 111 ? 1.709 -4.505 7.593 1.00 96.06 111 ALA A N 1
ATOM 885 C CA . ALA A 1 111 ? 0.651 -5.360 8.131 1.00 96.06 111 ALA A CA 1
ATOM 886 C C . ALA A 1 111 ? 0.967 -5.863 9.550 1.00 96.06 111 ALA A C 1
ATOM 888 O O . ALA A 1 111 ? 0.059 -5.965 10.381 1.00 96.06 111 ALA A O 1
ATOM 889 N N . LYS A 1 112 ? 2.241 -6.169 9.832 1.00 95.62 112 LYS A N 1
ATOM 890 C CA . LYS A 1 112 ? 2.693 -6.581 11.170 1.00 95.62 112 LYS A CA 1
ATOM 891 C C . LYS A 1 112 ? 2.542 -5.437 12.171 1.00 95.62 112 LYS A C 1
ATOM 893 O O . LYS A 1 112 ? 1.897 -5.640 13.192 1.00 95.62 112 LYS A O 1
ATOM 898 N N . GLU A 1 113 ? 3.019 -4.240 11.834 1.00 94.38 113 GLU A N 1
ATOM 899 C CA . GLU A 1 113 ? 2.883 -3.047 12.690 1.00 94.38 113 GLU A CA 1
ATOM 900 C C . GLU A 1 113 ? 1.411 -2.710 12.964 1.00 94.38 113 GLU A C 1
ATOM 902 O O . GLU A 1 113 ? 0.989 -2.553 14.106 1.00 94.38 113 GLU A O 1
ATOM 907 N N . MET A 1 114 ? 0.579 -2.713 11.922 1.00 94.00 114 MET A N 1
ATOM 908 C CA . MET A 1 114 ? -0.845 -2.414 12.055 1.00 94.00 114 MET A CA 1
ATOM 909 C C . MET A 1 114 ? -1.582 -3.442 12.927 1.00 94.00 114 MET A C 1
ATOM 911 O O . MET A 1 114 ? -2.574 -3.107 13.566 1.00 94.00 114 MET A O 1
ATOM 915 N N . THR A 1 115 ? -1.119 -4.692 12.983 1.00 93.88 115 THR A N 1
ATOM 916 C CA . THR A 1 115 ? -1.697 -5.696 13.891 1.00 93.88 115 THR A CA 1
ATOM 917 C C . THR A 1 115 ? -1.475 -5.306 15.355 1.00 93.88 115 THR A C 1
ATOM 919 O O . THR A 1 115 ? -2.379 -5.471 16.178 1.00 93.88 115 THR A O 1
ATOM 922 N N . GLU A 1 116 ? -0.311 -4.739 15.675 1.00 92.50 116 GLU A N 1
ATOM 923 C CA . GLU A 1 116 ? -0.013 -4.219 17.011 1.00 92.50 116 GLU A CA 1
ATOM 924 C C . GLU A 1 116 ? -0.904 -3.019 17.346 1.00 92.50 116 GLU A C 1
ATOM 926 O O . GLU A 1 116 ? -1.468 -2.972 18.440 1.00 92.50 116 GLU A O 1
ATOM 931 N N . ASP A 1 117 ? -1.122 -2.104 16.401 1.00 91.31 117 ASP A N 1
ATOM 932 C CA . ASP A 1 117 ? -2.019 -0.960 16.598 1.00 91.31 117 ASP A CA 1
ATOM 933 C C . ASP A 1 117 ? -3.478 -1.390 16.791 1.00 91.31 117 ASP A C 1
ATOM 935 O O . ASP A 1 117 ? -4.148 -0.944 17.723 1.00 91.31 117 ASP A O 1
ATOM 939 N N . LEU A 1 118 ? -3.974 -2.319 15.968 1.00 92.38 118 LEU A N 1
ATOM 940 C CA . LEU A 1 118 ? -5.344 -2.832 16.081 1.00 92.38 118 LEU A CA 1
ATOM 941 C C . LEU A 1 118 ? -5.592 -3.541 17.420 1.00 92.38 118 LEU A C 1
ATOM 943 O O . LEU A 1 118 ? -6.717 -3.527 17.924 1.00 92.38 118 LEU A O 1
ATOM 947 N N . SER A 1 119 ? -4.555 -4.116 18.036 1.00 94.81 119 SER A N 1
ATOM 948 C CA . SER A 1 119 ? -4.670 -4.727 19.365 1.00 94.81 119 SER A CA 1
ATOM 949 C C . SER A 1 119 ? -4.986 -3.709 20.476 1.00 94.81 119 SER A C 1
ATOM 951 O O . SER A 1 119 ? -5.549 -4.079 21.508 1.00 94.81 119 SER A O 1
ATOM 953 N N . ARG A 1 120 ? -4.709 -2.414 20.250 1.00 94.19 120 ARG A N 1
ATOM 954 C CA . ARG A 1 120 ? -4.933 -1.318 21.213 1.00 94.19 120 ARG A CA 1
ATOM 955 C C . ARG A 1 120 ? -6.350 -0.748 21.191 1.00 94.19 120 ARG A C 1
ATOM 957 O O . ARG A 1 120 ? -6.701 0.021 22.082 1.00 94.19 120 ARG A O 1
ATOM 964 N N . ILE A 1 121 ? -7.210 -1.174 20.262 1.00 95.88 121 ILE A N 1
ATOM 965 C CA . ILE A 1 121 ? -8.598 -0.679 20.159 1.00 95.88 121 ILE A CA 1
ATOM 966 C C . ILE A 1 121 ? -9.349 -0.804 21.496 1.00 95.88 121 ILE A C 1
ATOM 968 O O . ILE A 1 121 ? -10.133 0.071 21.863 1.00 95.88 121 ILE A O 1
ATOM 972 N N . GLY A 1 122 ? -9.099 -1.873 22.260 1.00 95.31 122 GLY A N 1
ATOM 973 C CA . GLY A 1 122 ? -9.693 -2.051 23.586 1.00 95.31 122 GLY A CA 1
ATOM 974 C C . GLY A 1 122 ? -9.310 -0.941 24.573 1.00 95.31 122 GLY A C 1
ATOM 975 O O . GLY A 1 122 ? -10.187 -0.386 25.236 1.00 95.31 122 GLY A O 1
ATOM 976 N N . SER A 1 123 ? -8.024 -0.584 24.649 1.00 95.06 123 SER A N 1
ATOM 977 C CA . SER A 1 123 ? -7.556 0.524 25.492 1.00 95.06 123 SER A CA 1
ATOM 978 C C . SER A 1 123 ? -8.030 1.881 24.979 1.00 95.06 123 SER A C 1
ATOM 980 O O . SER A 1 123 ? -8.454 2.714 25.780 1.00 95.06 123 SER A O 1
ATOM 982 N N . ASP A 1 124 ? -8.060 2.080 23.662 1.00 95.69 124 ASP A N 1
ATOM 983 C CA . ASP A 1 124 ? -8.524 3.333 23.062 1.00 95.69 124 ASP A CA 1
ATOM 984 C C . ASP A 1 124 ? -10.002 3.585 23.387 1.00 95.69 124 ASP A C 1
ATOM 986 O O . ASP A 1 124 ? -10.391 4.703 23.737 1.00 95.69 124 ASP A O 1
ATOM 990 N N . ASN A 1 125 ? -10.826 2.532 23.376 1.00 97.12 125 ASN A N 1
ATOM 991 C CA . ASN A 1 125 ? -12.228 2.609 23.787 1.00 97.12 125 ASN A CA 1
ATOM 992 C C . ASN A 1 125 ? -12.380 3.036 25.255 1.00 97.12 125 ASN A C 1
ATOM 994 O O . ASN A 1 125 ? -13.267 3.828 25.575 1.00 97.12 125 ASN A O 1
ATOM 998 N N . ILE A 1 126 ? -11.513 2.556 26.152 1.00 97.25 126 ILE A N 1
ATOM 999 C CA . ILE A 1 126 ? -11.518 2.973 27.563 1.00 97.25 126 ILE A CA 1
ATOM 1000 C C . ILE A 1 126 ? -11.223 4.471 27.675 1.00 97.25 126 ILE A C 1
A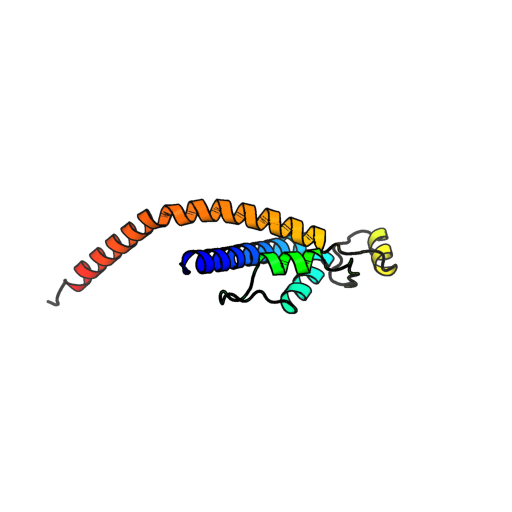TOM 1002 O O . ILE A 1 126 ? -11.885 5.182 28.435 1.00 97.25 126 ILE A O 1
ATOM 1006 N N . ASP A 1 127 ? -10.259 4.976 26.912 1.00 96.56 127 ASP A N 1
ATOM 1007 C CA . ASP A 1 127 ? -9.919 6.395 26.938 1.00 96.56 127 ASP A CA 1
ATOM 1008 C C . ASP A 1 127 ? -11.022 7.272 26.341 1.00 96.56 127 ASP A C 1
ATOM 1010 O O . ASP A 1 127 ? -11.282 8.361 26.862 1.00 96.56 127 ASP A O 1
ATOM 1014 N N . VAL A 1 128 ? -11.732 6.790 25.317 1.00 96.94 128 VAL A N 1
ATOM 1015 C CA . VAL A 1 128 ? -12.959 7.436 24.828 1.00 96.94 128 VAL A CA 1
ATOM 1016 C C . VAL A 1 128 ? -14.000 7.514 25.946 1.00 96.94 128 VAL A C 1
ATOM 1018 O O . VAL A 1 128 ? -14.518 8.599 26.207 1.00 96.94 128 VAL A O 1
ATOM 1021 N N . LEU A 1 129 ? -14.260 6.418 26.666 1.00 95.81 129 LEU A N 1
ATOM 1022 C CA . LEU A 1 129 ? -15.233 6.396 27.766 1.00 95.81 129 LEU A CA 1
ATOM 1023 C C . LEU A 1 129 ? -14.864 7.367 28.895 1.00 95.81 129 LEU A C 1
ATOM 1025 O O . LEU A 1 129 ? -15.726 8.114 29.363 1.00 95.81 129 LEU A O 1
ATOM 1029 N N . LYS A 1 130 ? -13.588 7.426 29.295 1.00 95.56 130 LYS A N 1
ATOM 1030 C CA . LYS A 1 130 ? -13.105 8.399 30.292 1.00 95.56 130 LYS A CA 1
ATOM 1031 C C . LYS A 1 130 ? -13.368 9.840 29.850 1.00 95.56 130 LYS A C 1
ATOM 1033 O O . LYS A 1 130 ? -13.852 10.643 30.646 1.00 95.56 130 LYS A O 1
ATOM 1038 N N . ARG A 1 131 ? -13.071 10.172 28.586 1.00 94.88 131 ARG A N 1
ATOM 1039 C CA . ARG A 1 131 ? -13.307 11.518 28.029 1.00 94.88 131 ARG A CA 1
ATOM 1040 C C . ARG A 1 131 ? -14.795 11.850 27.970 1.00 94.88 131 ARG A C 1
ATOM 1042 O O . ARG A 1 131 ? -15.165 12.980 28.276 1.00 94.88 131 ARG A O 1
ATOM 1049 N N . THR A 1 132 ? -15.635 10.885 27.605 1.00 95.06 132 THR A N 1
ATOM 1050 C CA . THR A 1 132 ? -17.094 11.050 27.595 1.00 95.06 132 THR A CA 1
ATOM 1051 C C . THR A 1 132 ? -17.615 11.357 28.996 1.00 95.06 132 THR A C 1
ATOM 1053 O O . THR A 1 132 ? -18.304 12.357 29.168 1.00 95.06 132 THR A O 1
ATOM 1056 N N . LEU A 1 133 ? -17.213 10.579 30.008 1.00 93.69 133 LEU A N 1
ATOM 1057 C CA . LEU A 1 133 ? -17.601 10.825 31.401 1.00 93.69 133 LEU A CA 1
ATOM 1058 C C . LEU A 1 133 ? -17.155 12.212 31.879 1.00 93.69 133 LEU A C 1
ATOM 1060 O O . LEU A 1 133 ? -17.956 12.956 32.440 1.00 93.69 133 LEU A O 1
ATOM 1064 N N . ALA A 1 134 ? -15.901 12.590 31.614 1.00 93.25 134 ALA A N 1
ATOM 1065 C CA . ALA A 1 134 ? -15.378 13.903 31.987 1.00 93.25 134 ALA A CA 1
ATOM 1066 C C . ALA A 1 134 ? -16.189 15.056 31.368 1.00 93.25 134 ALA A C 1
ATOM 1068 O O . ALA A 1 134 ? -16.459 16.043 32.051 1.00 93.25 134 ALA A O 1
ATOM 1069 N N . LYS A 1 135 ? -16.614 14.920 30.103 1.00 93.12 135 LYS A N 1
ATOM 1070 C CA . LYS A 1 135 ? -17.477 15.906 29.437 1.00 93.12 135 LYS A CA 1
ATOM 1071 C C . LYS A 1 135 ? -18.861 15.978 30.066 1.00 93.12 135 LYS A C 1
ATOM 1073 O O . LYS A 1 135 ? -19.305 17.075 30.381 1.00 93.12 135 LYS A O 1
ATOM 1078 N N . THR A 1 136 ? -19.497 14.835 30.323 1.00 90.25 136 THR A N 1
ATOM 1079 C CA . THR A 1 136 ? -20.815 14.805 30.967 1.00 90.25 136 THR A CA 1
ATOM 1080 C C . THR A 1 136 ? -20.780 15.526 32.313 1.00 90.25 136 THR A C 1
ATOM 1082 O O . THR A 1 136 ? -21.595 16.414 32.539 1.00 90.25 136 THR A O 1
ATOM 1085 N N . PHE A 1 137 ? -19.798 15.241 33.176 1.00 84.12 137 PHE A N 1
ATOM 1086 C CA . PHE A 1 137 ? -19.681 15.903 34.484 1.00 84.12 137 PHE A CA 1
ATOM 1087 C C . PHE A 1 137 ? -19.314 17.393 34.403 1.00 84.12 137 PHE A C 1
ATOM 1089 O O . PHE A 1 137 ? -19.704 18.159 35.284 1.00 84.12 137 PHE A O 1
ATOM 1096 N N . ALA A 1 138 ? -18.587 17.821 33.368 1.00 79.44 138 ALA A N 1
ATOM 1097 C CA . ALA A 1 138 ? -18.314 19.237 33.126 1.00 79.44 138 ALA A CA 1
ATOM 1098 C C . ALA A 1 138 ? -19.573 19.994 32.666 1.00 79.44 138 ALA A C 1
ATOM 1100 O O . ALA A 1 138 ? -19.808 21.107 33.124 1.00 79.44 138 ALA A O 1
ATOM 1101 N N . GLU A 1 139 ? -20.404 19.374 31.825 1.00 65.62 139 GLU A N 1
ATOM 1102 C CA . GLU A 1 139 ? -21.675 19.933 31.343 1.00 65.62 139 GLU A CA 1
ATOM 1103 C C . GLU A 1 139 ? -22.783 19.906 32.412 1.00 65.62 139 GLU A C 1
ATOM 1105 O O . GLU A 1 139 ? -23.686 20.737 32.378 1.00 65.62 139 GLU A O 1
ATOM 1110 N N . THR A 1 140 ? -22.711 19.002 33.401 1.00 58.22 140 THR A N 1
ATOM 1111 C CA . THR A 1 140 ? -23.699 18.950 34.502 1.00 58.22 140 THR A CA 1
ATOM 1112 C C . THR A 1 140 ? -23.471 20.017 35.583 1.00 58.22 140 THR A C 1
ATOM 1114 O O . THR A 1 140 ? -24.305 20.161 36.478 1.00 58.22 140 THR A O 1
ATOM 1117 N N . LYS A 1 141 ? -22.373 20.785 35.533 1.00 57.09 141 LYS A N 1
ATOM 1118 C CA . LYS A 1 141 ? -22.236 21.999 36.352 1.00 57.09 141 LYS A CA 1
ATOM 1119 C C . LYS A 1 141 ? -23.152 23.089 35.775 1.00 57.09 141 LYS A C 1
ATOM 1121 O O . LYS A 1 141 ? -22.744 23.860 34.913 1.00 57.09 141 LYS A O 1
ATOM 1126 N N . LEU A 1 142 ? -24.407 23.091 36.225 1.00 56.03 142 LEU A N 1
ATOM 1127 C CA . LEU A 1 142 ? -25.425 24.109 35.936 1.00 56.03 142 LEU A CA 1
ATOM 1128 C C . LEU A 1 142 ? -25.041 25.491 36.522 1.00 56.03 142 LEU A C 1
ATOM 1130 O O . LEU A 1 142 ? -24.257 25.539 37.473 1.00 56.03 142 LEU A O 1
ATOM 1134 N N . PRO A 1 143 ? -25.562 26.588 35.929 1.00 56.41 143 PRO A N 1
ATOM 1135 C CA . PRO A 1 143 ? -25.174 27.970 36.208 1.00 56.41 143 PRO A CA 1
ATOM 1136 C C . PRO A 1 143 ? -25.579 28.408 37.619 1.00 56.41 143 PRO A C 1
ATOM 1138 O O . PRO A 1 143 ? -26.561 27.899 38.161 1.00 56.41 143 PRO A O 1
ATOM 1141 N N . GLU A 1 144 ? -24.792 29.336 38.174 1.00 50.03 144 GLU A N 1
ATOM 1142 C CA . GLU A 1 144 ? -25.042 30.017 39.455 1.00 50.03 144 GLU A CA 1
ATOM 1143 C C . GLU A 1 144 ? -26.427 30.677 39.531 1.00 50.03 144 GLU A C 1
ATOM 1145 O O . GLU A 1 144 ? -26.885 31.236 38.504 1.00 50.03 144 GLU A O 1
#